Protein AF-A0A0R1VCI4-F1 (afdb_monomer_lite)

Foldseek 3Di:
DDDDPDPVVVVVVVLVVVLVVLQVLLLVLQVVVCVVVVRQGDQDVVSCVVVPSDDPVSVVSCVVSVFDDGRSHTDD

Structure (mmCIF, N/CA/C/O backbone):
data_AF-A0A0R1VCI4-F1
#
_entry.id   AF-A0A0R1VCI4-F1
#
loop_
_atom_site.group_PDB
_atom_site.id
_atom_site.type_symbol
_atom_site.label_atom_id
_atom_site.label_alt_id
_atom_site.label_comp_id
_atom_site.label_asym_id
_atom_site.label_entity_id
_atom_site.label_seq_id
_atom_site.pdbx_PDB_ins_code
_atom_site.Cartn_x
_atom_site.Cartn_y
_atom_site.Cartn_z
_atom_site.occupancy
_atom_site.B_iso_or_equiv
_atom_site.auth_seq_id
_atom_site.auth_comp_id
_atom_site.auth_asym_id
_atom_site.auth_atom_id
_atom_site.pdbx_PDB_model_num
ATOM 1 N N . MET A 1 1 ? -11.486 -3.133 43.879 1.00 46.62 1 MET A N 1
ATOM 2 C CA . MET A 1 1 ? -12.340 -3.295 42.682 1.00 46.62 1 MET A CA 1
ATOM 3 C C . MET A 1 1 ? -11.442 -3.276 41.459 1.00 46.62 1 MET A C 1
ATOM 5 O O . MET A 1 1 ? -10.705 -2.313 41.302 1.00 46.62 1 MET A O 1
ATOM 9 N N . ILE A 1 2 ? -11.449 -4.331 40.643 1.00 47.09 2 ILE A N 1
ATOM 10 C CA . ILE A 1 2 ? -10.733 -4.350 39.361 1.00 47.09 2 ILE A CA 1
ATOM 11 C C . ILE A 1 2 ? -11.735 -3.898 38.301 1.00 47.09 2 ILE A C 1
ATOM 13 O O . ILE A 1 2 ? -12.723 -4.581 38.044 1.00 47.09 2 ILE A O 1
ATOM 17 N N . ILE A 1 3 ? -11.520 -2.708 37.750 1.00 55.50 3 ILE A N 1
ATOM 18 C CA . ILE A 1 3 ? -12.325 -2.172 36.654 1.00 55.50 3 ILE A CA 1
ATOM 19 C C . ILE A 1 3 ? -11.765 -2.802 35.380 1.00 55.50 3 ILE A C 1
ATOM 21 O O . ILE A 1 3 ? -10.663 -2.462 34.961 1.00 55.50 3 ILE A O 1
ATOM 25 N N . LEU A 1 4 ? -12.496 -3.750 34.793 1.00 55.94 4 LEU A N 1
ATOM 26 C CA . LEU A 1 4 ? -12.214 -4.242 33.446 1.00 55.94 4 LEU A CA 1
ATOM 27 C C . LEU A 1 4 ? -12.485 -3.087 32.471 1.00 55.94 4 LEU A C 1
ATOM 29 O O . LEU A 1 4 ? -13.646 -2.686 32.333 1.00 55.94 4 LEU A O 1
ATOM 33 N N . PRO A 1 5 ? -11.460 -2.511 31.816 1.00 53.12 5 PRO A N 1
ATOM 34 C CA . PRO A 1 5 ? -11.708 -1.512 30.799 1.00 53.12 5 PRO A CA 1
ATOM 35 C C . PRO A 1 5 ? -12.507 -2.169 29.678 1.00 53.12 5 PRO A C 1
ATOM 37 O O . PRO A 1 5 ? -12.272 -3.313 29.292 1.00 53.12 5 PRO A O 1
ATOM 40 N N . ASN A 1 6 ? -13.486 -1.423 29.191 1.00 53.22 6 ASN A N 1
ATOM 41 C CA . ASN A 1 6 ? -14.390 -1.782 28.115 1.00 53.22 6 ASN A CA 1
ATOM 42 C C . ASN A 1 6 ? -13.650 -2.440 26.925 1.00 53.22 6 ASN A C 1
ATOM 44 O O . ASN A 1 6 ? -13.086 -1.756 26.067 1.00 53.22 6 ASN A O 1
ATOM 48 N N . LEU A 1 7 ? -13.684 -3.776 26.864 1.00 57.66 7 LEU A N 1
ATOM 49 C CA . LEU A 1 7 ? -13.053 -4.599 25.822 1.00 57.66 7 LEU A CA 1
ATOM 50 C C . LEU A 1 7 ? -13.586 -4.278 24.411 1.00 57.66 7 LEU A C 1
ATOM 52 O O . LEU A 1 7 ? -12.892 -4.503 23.417 1.00 57.66 7 LEU A O 1
ATOM 56 N N . ASN A 1 8 ? -14.785 -3.692 24.301 1.00 54.28 8 ASN A N 1
ATOM 57 C CA . ASN A 1 8 ? -15.361 -3.285 23.017 1.00 54.28 8 ASN A CA 1
ATOM 58 C C . ASN A 1 8 ? -14.696 -2.029 22.429 1.00 54.28 8 ASN A C 1
ATOM 60 O O . ASN A 1 8 ? -14.706 -1.857 21.210 1.00 54.28 8 ASN A O 1
ATOM 64 N N . GLY A 1 9 ? -14.099 -1.167 23.261 1.00 55.19 9 GLY A N 1
ATOM 65 C CA . GLY A 1 9 ? -13.380 0.027 22.802 1.00 55.19 9 GLY A CA 1
ATOM 66 C C . GLY A 1 9 ? -12.013 -0.303 22.196 1.00 55.19 9 GLY A C 1
ATOM 67 O O . GLY A 1 9 ? -11.670 0.209 21.132 1.00 55.19 9 GLY A O 1
ATOM 68 N N . GLN A 1 10 ? -11.267 -1.225 22.817 1.00 52.97 10 GLN A N 1
ATOM 69 C CA . GLN A 1 10 ? -9.956 -1.667 22.317 1.00 52.97 10 GLN A CA 1
ATOM 70 C C . GLN A 1 10 ? -10.062 -2.440 20.997 1.00 52.97 10 GLN A C 1
ATOM 72 O O . GLN A 1 10 ? -9.240 -2.235 20.105 1.00 52.97 10 GLN A O 1
ATOM 77 N N . ARG A 1 11 ? -11.109 -3.264 20.825 1.00 57.25 11 ARG A N 1
ATOM 78 C CA . ARG A 1 11 ? -11.346 -3.987 19.565 1.00 57.25 11 ARG A CA 1
ATOM 79 C C . ARG A 1 11 ? -11.527 -3.026 18.388 1.00 57.25 11 ARG A C 1
ATOM 81 O O . ARG A 1 11 ? -10.880 -3.208 17.366 1.00 57.25 11 ARG A O 1
ATOM 88 N N . LYS A 1 12 ? -12.345 -1.976 18.549 1.00 56.19 12 LYS A N 1
ATOM 89 C CA . LYS A 1 12 ? -12.572 -0.971 17.492 1.00 56.19 12 LYS A CA 1
ATOM 90 C C . LYS A 1 12 ? -11.293 -0.224 17.104 1.00 56.19 12 LYS A C 1
ATOM 92 O O . LYS A 1 12 ? -11.088 0.050 15.926 1.00 56.19 12 LYS A O 1
ATOM 97 N N . HIS A 1 13 ? -10.433 0.081 18.075 1.00 59.81 13 HIS A N 1
ATOM 98 C CA . HIS A 1 13 ? -9.176 0.778 17.814 1.00 59.81 13 HIS A CA 1
ATOM 99 C C . HIS A 1 13 ? -8.165 -0.109 17.069 1.00 59.81 13 HIS A C 1
ATOM 101 O O . HIS A 1 13 ? -7.556 0.328 16.096 1.00 59.81 13 HIS A O 1
ATOM 107 N N . ALA A 1 14 ? -8.054 -1.386 17.451 1.00 59.12 14 ALA A N 1
ATOM 108 C CA . ALA A 1 14 ? -7.210 -2.351 16.747 1.00 59.12 14 ALA A CA 1
ATOM 109 C C . ALA A 1 14 ? -7.635 -2.536 15.278 1.00 59.12 14 ALA A C 1
ATOM 111 O O . ALA A 1 14 ? -6.784 -2.588 14.390 1.00 59.12 14 ALA A O 1
ATOM 112 N N . THR A 1 15 ? -8.944 -2.564 15.002 1.00 60.75 15 THR A N 1
ATOM 113 C CA . THR A 1 15 ? -9.459 -2.671 13.628 1.00 60.75 15 THR A CA 1
ATOM 114 C C . THR A 1 15 ? -9.103 -1.446 12.779 1.00 60.75 15 THR A C 1
ATOM 116 O O . THR A 1 15 ? -8.709 -1.607 11.627 1.00 60.75 15 THR A O 1
ATOM 119 N N . SER A 1 16 ? -9.167 -0.221 13.324 1.00 66.75 16 SER A N 1
ATOM 120 C CA . SER A 1 16 ? -8.822 0.980 12.543 1.00 66.75 16 SER A CA 1
ATOM 121 C C . SER A 1 16 ? -7.320 1.108 12.276 1.00 66.75 16 SER A C 1
ATOM 123 O O . SER A 1 16 ? -6.923 1.552 11.202 1.00 66.75 16 SER A O 1
ATOM 125 N N . VAL A 1 17 ? -6.475 0.718 13.237 1.00 73.94 17 VAL A N 1
ATOM 126 C CA . VAL A 1 17 ? -5.012 0.716 13.062 1.00 73.94 17 VAL A CA 1
ATOM 127 C C . VAL A 1 17 ? -4.600 -0.305 12.001 1.00 73.94 17 VAL A C 1
ATOM 129 O O . VAL A 1 17 ? -3.808 0.022 11.120 1.00 73.94 17 VAL A O 1
ATOM 132 N N . SER A 1 18 ? -5.189 -1.504 12.031 1.00 73.94 18 SER A N 1
ATOM 133 C CA . SER A 1 18 ? -4.953 -2.536 11.017 1.00 73.94 18 SER A CA 1
ATOM 134 C C . SER A 1 18 ? -5.358 -2.073 9.613 1.00 73.94 18 SER A C 1
ATOM 136 O O . SER A 1 18 ? -4.598 -2.292 8.670 1.00 73.94 18 SER A O 1
ATOM 138 N N . ARG A 1 19 ? -6.479 -1.348 9.484 1.00 77.94 19 ARG A N 1
ATOM 139 C CA . ARG A 1 19 ? -6.922 -0.756 8.211 1.00 77.94 19 ARG A CA 1
ATOM 140 C C . ARG A 1 19 ? -5.938 0.247 7.641 1.00 77.94 19 ARG A C 1
ATOM 142 O O . ARG A 1 19 ? -5.577 0.151 6.474 1.00 77.94 19 ARG A O 1
ATOM 149 N N . ASN A 1 20 ? -5.477 1.183 8.465 1.00 80.25 20 ASN A N 1
ATOM 150 C CA . ASN A 1 20 ? -4.519 2.197 8.026 1.00 80.25 20 ASN A CA 1
ATOM 151 C C . ASN A 1 20 ? -3.164 1.581 7.655 1.00 80.25 20 ASN A C 1
ATOM 153 O O . ASN A 1 20 ? -2.548 2.000 6.679 1.00 80.25 20 ASN A O 1
ATOM 157 N N . ALA A 1 21 ? -2.710 0.569 8.399 1.00 84.19 21 ALA A N 1
ATOM 158 C CA . ALA A 1 21 ? -1.484 -0.150 8.074 1.00 84.19 21 ALA A CA 1
ATOM 159 C C . ALA A 1 21 ? -1.602 -0.890 6.734 1.00 84.19 21 ALA A C 1
ATOM 161 O O . ALA A 1 21 ? -0.712 -0.772 5.896 1.00 84.19 21 ALA A O 1
ATOM 162 N N . LEU A 1 22 ? -2.712 -1.600 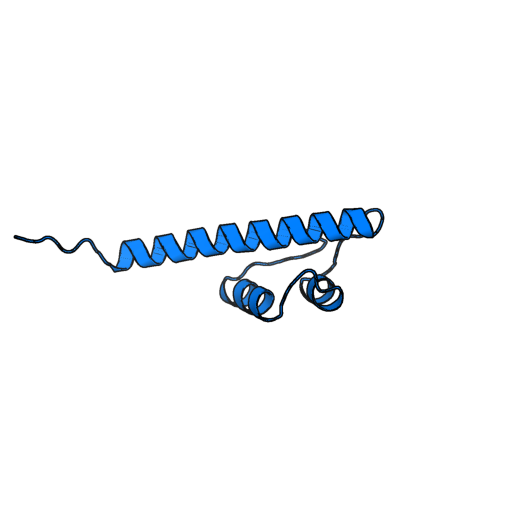6.506 1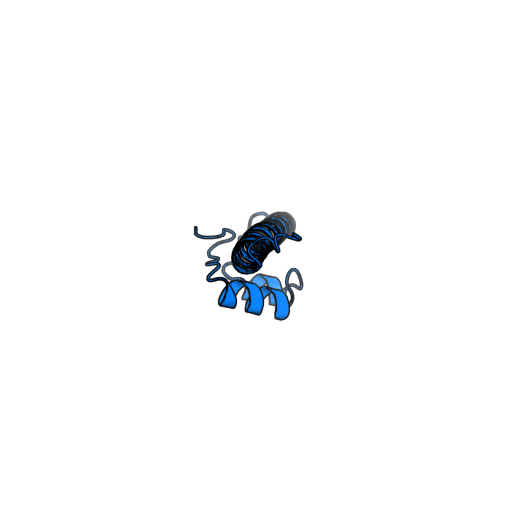.00 83.50 22 LEU A N 1
ATOM 163 C CA . LEU A 1 22 ? -2.963 -2.299 5.247 1.00 83.50 22 LEU A CA 1
ATOM 164 C C . LEU A 1 22 ? -3.048 -1.325 4.066 1.00 83.50 22 LEU A C 1
ATOM 166 O O . LEU A 1 22 ? -2.432 -1.571 3.034 1.00 83.50 22 LEU A O 1
ATOM 170 N N . ALA A 1 23 ? -3.750 -0.204 4.240 1.00 85.88 23 ALA A N 1
ATOM 171 C CA . ALA A 1 23 ? -3.828 0.851 3.238 1.00 85.88 23 ALA A CA 1
ATOM 172 C C . ALA A 1 23 ? -2.437 1.407 2.885 1.00 85.88 23 ALA A C 1
ATOM 174 O O . ALA A 1 23 ? -2.083 1.498 1.715 1.00 85.88 23 ALA A O 1
ATOM 175 N N . ASN A 1 24 ? -1.604 1.698 3.886 1.00 87.38 24 ASN A N 1
ATOM 176 C CA . ASN A 1 24 ? -0.242 2.171 3.641 1.00 87.38 24 ASN A CA 1
ATOM 177 C C . ASN A 1 24 ? 0.612 1.135 2.903 1.00 87.38 24 ASN A C 1
ATOM 179 O O . ASN A 1 24 ? 1.336 1.504 1.987 1.00 87.38 24 ASN A O 1
ATOM 183 N N . VAL A 1 25 ? 0.507 -0.151 3.256 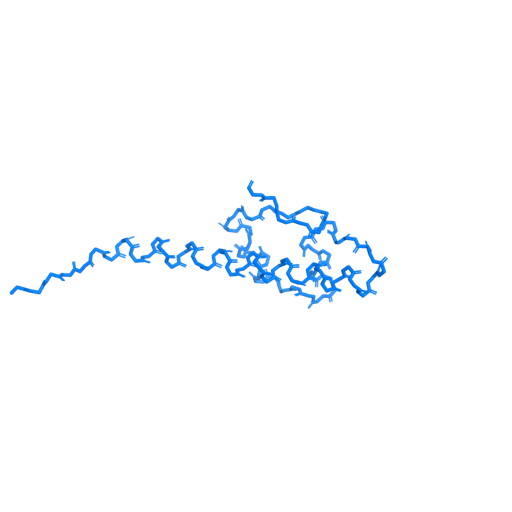1.00 88.00 25 VAL A N 1
ATOM 184 C CA . VAL A 1 25 ? 1.221 -1.220 2.541 1.00 88.00 25 VAL A CA 1
ATOM 185 C C . VAL A 1 25 ? 0.781 -1.266 1.082 1.00 88.00 25 VAL A C 1
ATOM 187 O O . VAL A 1 25 ? 1.634 -1.231 0.205 1.00 88.00 25 VAL A O 1
ATOM 190 N N . ILE A 1 26 ? -0.527 -1.286 0.811 1.00 88.00 26 ILE A N 1
ATOM 191 C CA . ILE A 1 26 ? -1.065 -1.286 -0.557 1.00 88.00 26 ILE A CA 1
ATOM 192 C C . ILE A 1 26 ? -0.569 -0.063 -1.340 1.00 88.00 26 ILE A C 1
ATOM 194 O O . ILE A 1 26 ? -0.161 -0.210 -2.489 1.00 88.00 26 ILE A O 1
ATOM 198 N N . GLN A 1 27 ? -0.542 1.122 -0.722 1.00 86.56 27 GLN A N 1
ATOM 199 C CA . GLN A 1 27 ? -0.033 2.329 -1.371 1.00 86.56 27 GLN A CA 1
ATOM 200 C C . GLN A 1 27 ? 1.462 2.222 -1.680 1.00 86.56 27 GLN A C 1
ATOM 202 O O . GLN A 1 27 ? 1.859 2.462 -2.810 1.00 86.56 27 GLN A O 1
ATOM 207 N N . THR A 1 28 ? 2.286 1.782 -0.727 1.00 89.62 28 THR A N 1
ATOM 208 C CA . THR A 1 28 ? 3.721 1.573 -0.969 1.00 89.62 28 THR A CA 1
ATOM 209 C C . THR A 1 28 ? 3.964 0.559 -2.085 1.00 89.62 28 THR A C 1
ATOM 211 O O . THR A 1 28 ? 4.833 0.770 -2.921 1.00 89.62 28 THR A O 1
ATOM 214 N N . GLN A 1 29 ? 3.188 -0.524 -2.134 1.00 85.12 29 GLN A N 1
ATOM 215 C CA . GLN A 1 29 ? 3.291 -1.517 -3.204 1.00 85.12 29 GLN A CA 1
ATOM 216 C C . GLN A 1 29 ? 2.869 -0.950 -4.567 1.00 85.12 29 GLN A C 1
ATOM 218 O O . GLN A 1 29 ? 3.510 -1.226 -5.574 1.00 85.12 29 GLN A O 1
ATOM 223 N N . SER A 1 30 ? 1.840 -0.102 -4.596 1.00 87.25 30 SER A N 1
ATOM 224 C CA . SER A 1 30 ? 1.441 0.642 -5.794 1.00 87.25 30 SER A CA 1
ATOM 225 C C . SER A 1 30 ? 2.524 1.613 -6.270 1.00 87.25 30 SER A C 1
ATOM 227 O O . SER A 1 30 ? 2.784 1.715 -7.468 1.00 87.25 30 SER A O 1
ATOM 229 N N . ASP A 1 31 ? 3.182 2.306 -5.342 1.00 86.81 31 ASP A N 1
ATOM 230 C CA . ASP A 1 31 ? 4.269 3.232 -5.657 1.00 86.81 31 ASP A CA 1
ATOM 231 C C . ASP A 1 31 ? 5.500 2.472 -6.182 1.00 86.81 31 ASP A C 1
ATOM 233 O O . ASP A 1 31 ? 6.170 2.929 -7.107 1.00 86.81 31 ASP A O 1
ATOM 237 N N . LEU A 1 32 ? 5.800 1.290 -5.630 1.00 86.69 32 LEU A N 1
ATOM 238 C CA . LEU A 1 32 ? 6.855 0.407 -6.140 1.00 86.69 32 LEU A CA 1
ATOM 239 C C . LEU A 1 32 ? 6.539 -0.080 -7.557 1.00 86.69 32 LEU A C 1
ATOM 241 O O . LEU A 1 32 ? 7.393 0.047 -8.430 1.00 86.69 32 LEU A O 1
ATOM 245 N N . TYR A 1 33 ? 5.307 -0.534 -7.803 1.00 86.44 33 TYR A N 1
ATOM 246 C CA . TYR A 1 33 ? 4.854 -0.921 -9.140 1.00 86.44 33 TYR A CA 1
ATOM 247 C C . TYR A 1 33 ? 5.050 0.214 -10.151 1.00 86.44 33 TYR A C 1
ATOM 249 O O . TYR A 1 33 ? 5.645 0.002 -11.204 1.00 86.44 33 TYR A O 1
ATOM 257 N N . GLN A 1 34 ? 4.623 1.435 -9.805 1.00 86.69 34 GLN A N 1
ATOM 258 C CA . GLN A 1 34 ? 4.792 2.617 -10.657 1.00 86.69 34 GLN A CA 1
ATOM 259 C C . GLN A 1 34 ? 6.264 2.924 -10.937 1.00 86.69 34 GLN A C 1
ATOM 261 O O . GLN A 1 34 ? 6.613 3.285 -12.058 1.00 86.69 34 GLN A O 1
ATOM 266 N N . ASN A 1 35 ? 7.140 2.769 -9.943 1.00 85.94 35 ASN A N 1
ATOM 267 C CA . ASN A 1 35 ? 8.573 2.965 -10.141 1.00 85.94 35 ASN A CA 1
ATOM 268 C C . ASN A 1 35 ? 9.179 1.910 -11.079 1.00 85.94 35 ASN A C 1
ATOM 270 O O . ASN A 1 35 ? 10.026 2.252 -11.903 1.00 85.94 35 ASN A O 1
ATOM 274 N N . GLU A 1 36 ? 8.751 0.651 -10.983 1.00 85.50 36 GLU A N 1
ATOM 275 C CA . GLU A 1 36 ? 9.275 -0.436 -11.820 1.00 85.50 36 GLU A CA 1
ATOM 276 C C . GLU A 1 36 ? 8.687 -0.426 -13.243 1.00 85.50 36 GLU A C 1
ATOM 278 O O . GLU A 1 36 ? 9.393 -0.747 -14.198 1.00 85.50 36 GLU A O 1
ATOM 283 N N . HIS A 1 37 ? 7.451 0.051 -13.415 1.00 84.69 37 HIS A N 1
ATOM 284 C CA . HIS A 1 37 ? 6.757 0.140 -14.705 1.00 84.69 37 HIS A CA 1
ATOM 285 C C . HIS A 1 37 ? 6.775 1.551 -15.322 1.00 84.69 37 HIS A C 1
ATOM 287 O O . HIS A 1 37 ? 5.868 1.939 -16.051 1.00 84.69 37 HIS A O 1
ATOM 293 N N . SER A 1 38 ? 7.816 2.351 -15.060 1.00 82.38 38 SER A N 1
ATOM 294 C CA . SER A 1 38 ? 8.012 3.673 -15.697 1.00 82.38 38 SER A CA 1
ATOM 295 C C . SER A 1 38 ? 6.823 4.647 -15.566 1.00 82.38 38 SER A C 1
ATOM 297 O O . SER A 1 38 ? 6.575 5.463 -16.454 1.00 82.38 38 SER A O 1
ATOM 299 N N . GLY A 1 39 ? 6.094 4.586 -14.452 1.00 75.25 39 GLY A N 1
ATOM 300 C CA . GLY A 1 39 ? 4.938 5.432 -14.158 1.00 75.25 39 GLY A CA 1
ATOM 301 C C . GLY A 1 39 ? 3.583 4.814 -14.509 1.00 75.25 39 GLY A C 1
ATOM 302 O O . GLY A 1 39 ? 2.567 5.495 -14.360 1.00 75.25 39 GLY A O 1
ATOM 303 N N . GLU A 1 40 ? 3.526 3.554 -14.951 1.00 80.44 40 GLU A N 1
ATOM 304 C CA . GLU A 1 40 ? 2.244 2.858 -15.095 1.00 80.44 40 GLU A CA 1
ATOM 305 C C . GLU A 1 40 ? 1.607 2.630 -13.724 1.00 80.44 40 GLU A C 1
ATOM 307 O O . GLU A 1 40 ? 2.242 2.172 -12.776 1.00 80.44 40 GLU A O 1
ATOM 312 N N . THR A 1 41 ? 0.326 2.974 -13.610 1.00 81.44 41 THR A N 1
ATOM 313 C CA . THR A 1 41 ? -0.426 2.779 -12.367 1.00 81.44 41 THR A CA 1
ATOM 314 C C . THR A 1 41 ? -1.148 1.442 -12.417 1.00 81.44 41 THR A C 1
ATOM 316 O O . THR A 1 41 ? -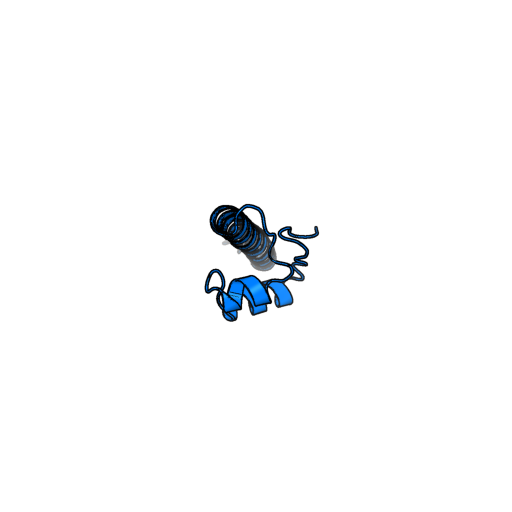1.785 1.140 -13.428 1.00 81.44 41 THR A O 1
ATOM 319 N N . PRO A 1 42 ? -1.116 0.651 -11.335 1.00 81.38 42 PRO A N 1
ATOM 320 C CA . PRO A 1 42 ? -1.903 -0.568 -11.287 1.00 81.38 42 PRO A CA 1
ATOM 321 C C . PRO A 1 42 ? -3.386 -0.175 -11.253 1.00 81.38 42 PRO A C 1
ATOM 323 O O . PRO A 1 42 ? -3.819 0.635 -10.424 1.00 81.38 42 PRO A O 1
ATOM 326 N N . HIS A 1 43 ? -4.185 -0.719 -12.168 1.00 79.94 43 HIS A N 1
ATOM 327 C CA . HIS A 1 43 ? -5.601 -0.365 -12.277 1.00 79.94 43 HIS A CA 1
ATOM 328 C C . HIS A 1 43 ? -6.420 -0.918 -11.109 1.00 79.94 43 HIS A C 1
ATOM 330 O O . HIS A 1 43 ? -7.420 -0.315 -10.708 1.00 79.94 43 HIS A O 1
ATOM 336 N N . SER A 1 44 ? -5.981 -2.042 -10.545 1.00 83.06 44 SER A N 1
ATOM 337 C CA . SER A 1 44 ? -6.683 -2.793 -9.514 1.00 83.06 44 SER A CA 1
ATOM 338 C C . SER A 1 44 ? -5.728 -3.486 -8.534 1.00 83.06 44 SER A C 1
ATOM 340 O O . SER A 1 44 ? -4.545 -3.684 -8.806 1.00 83.06 44 SER A O 1
ATOM 342 N N . LEU A 1 45 ? -6.264 -3.927 -7.388 1.00 83.06 45 LEU A N 1
ATOM 343 C CA . LEU A 1 45 ? -5.523 -4.797 -6.463 1.00 83.06 45 LEU A CA 1
ATOM 344 C C . LEU A 1 45 ? -5.167 -6.149 -7.098 1.00 83.06 45 LEU A C 1
ATOM 346 O O . LEU A 1 45 ? -4.211 -6.784 -6.665 1.00 83.06 45 LEU A O 1
ATOM 350 N N . ALA A 1 46 ? -5.922 -6.591 -8.109 1.00 82.44 46 ALA A N 1
ATOM 351 C CA . ALA A 1 46 ? -5.644 -7.831 -8.824 1.00 82.44 46 ALA A CA 1
ATOM 352 C C . ALA A 1 46 ? -4.358 -7.735 -9.657 1.00 82.44 46 ALA A C 1
ATOM 354 O O . ALA A 1 46 ? -3.611 -8.709 -9.705 1.00 82.44 46 ALA A O 1
ATOM 355 N N . ASP A 1 47 ? -4.052 -6.563 -10.220 1.00 83.25 47 ASP A N 1
ATOM 356 C CA . ASP A 1 47 ? -2.799 -6.334 -10.954 1.00 83.25 47 ASP A CA 1
ATOM 357 C C . ASP A 1 47 ? -1.598 -6.465 -10.007 1.00 83.25 47 ASP A C 1
ATOM 359 O O . ASP A 1 47 ? -0.639 -7.180 -10.291 1.00 83.25 47 ASP A O 1
ATOM 363 N N . LEU A 1 48 ? -1.720 -5.896 -8.802 1.00 83.56 48 LEU A N 1
ATOM 364 C CA . LEU A 1 48 ? -0.721 -6.036 -7.741 1.00 83.56 48 LEU A CA 1
ATOM 365 C C . LEU A 1 48 ? -0.569 -7.487 -7.245 1.00 83.56 48 LEU A C 1
ATOM 367 O O . LEU A 1 48 ? 0.520 -7.868 -6.822 1.00 83.56 48 LEU A O 1
ATOM 371 N N . VAL A 1 49 ? -1.620 -8.314 -7.292 1.00 87.12 49 VAL A N 1
ATOM 372 C CA . VAL A 1 49 ? -1.523 -9.755 -6.977 1.00 87.12 49 VAL A CA 1
ATOM 373 C C . VAL A 1 49 ? -0.855 -10.534 -8.105 1.00 87.12 49 VAL A C 1
ATOM 375 O O . VAL A 1 49 ? -0.008 -11.385 -7.835 1.00 87.12 49 VAL A O 1
ATOM 378 N N . SER A 1 50 ? -1.215 -10.243 -9.357 1.00 84.88 50 SER A N 1
ATOM 379 C CA . SER A 1 50 ? -0.642 -10.889 -10.546 1.00 84.88 50 SER A CA 1
ATOM 380 C C . SER A 1 50 ? 0.877 -10.713 -10.595 1.00 84.88 50 SER A C 1
ATOM 382 O O . SER A 1 50 ? 1.625 -11.655 -10.850 1.00 84.88 50 SER A O 1
ATOM 384 N N . GLU A 1 51 ? 1.326 -9.515 -10.243 1.00 83.50 51 GLU A N 1
ATOM 385 C CA . GLU A 1 51 ? 2.729 -9.111 -10.192 1.00 83.50 51 GLU A CA 1
ATOM 386 C C . GLU A 1 51 ? 3.415 -9.450 -8.851 1.00 83.50 51 GLU A C 1
ATOM 388 O O . GLU A 1 51 ? 4.580 -9.137 -8.629 1.00 83.50 51 GLU A O 1
ATOM 393 N N . LYS A 1 52 ? 2.710 -10.141 -7.943 1.00 85.25 52 LYS A N 1
ATOM 394 C CA . LYS A 1 52 ? 3.196 -10.593 -6.624 1.00 85.25 52 LYS A CA 1
ATOM 395 C C . LYS A 1 52 ? 3.580 -9.487 -5.630 1.00 85.25 52 LYS A C 1
ATOM 397 O O . LYS A 1 52 ? 4.210 -9.789 -4.615 1.00 85.25 52 LYS A O 1
ATOM 402 N N . TYR A 1 53 ? 3.152 -8.245 -5.843 1.00 83.94 53 TYR A N 1
ATOM 403 C CA . TYR A 1 53 ? 3.269 -7.175 -4.844 1.00 83.94 53 TYR A CA 1
ATOM 404 C C . TYR A 1 53 ? 2.269 -7.331 -3.690 1.00 83.94 53 TYR A C 1
ATOM 406 O O . TYR A 1 53 ? 2.518 -6.869 -2.575 1.00 83.94 53 TYR A O 1
ATOM 414 N N . LEU A 1 54 ? 1.135 -7.995 -3.936 1.00 85.75 54 LEU A N 1
ATOM 415 C CA . LEU A 1 54 ? 0.136 -8.327 -2.924 1.00 85.75 54 LEU A CA 1
ATOM 416 C C . LEU A 1 54 ? -0.188 -9.821 -2.910 1.00 85.75 54 LEU A C 1
ATOM 418 O O . LEU A 1 54 ? -0.107 -10.530 -3.908 1.00 85.75 54 LEU A O 1
ATOM 422 N N . THR A 1 55 ? -0.614 -10.294 -1.746 1.00 87.88 55 THR A N 1
ATOM 423 C CA . THR A 1 55 ? -1.166 -11.637 -1.559 1.00 87.88 55 THR A CA 1
ATOM 424 C C . THR A 1 55 ? -2.689 -11.609 -1.624 1.00 87.88 55 THR A C 1
ATOM 426 O O . THR A 1 55 ? -3.327 -10.623 -1.246 1.00 87.88 55 THR A O 1
ATOM 429 N N . GLU A 1 56 ? -3.305 -12.733 -1.995 1.00 86.56 56 GLU A N 1
ATOM 430 C CA . GLU A 1 56 ? -4.768 -12.879 -1.966 1.00 86.56 56 GLU A CA 1
ATOM 431 C C . GLU A 1 56 ? -5.367 -12.589 -0.581 1.00 86.56 56 GLU A C 1
ATOM 433 O O . GLU A 1 56 ? -6.484 -12.085 -0.467 1.00 86.56 56 GLU A O 1
ATOM 438 N N . GLN A 1 57 ? -4.626 -12.888 0.492 1.00 84.81 57 GLN A N 1
ATOM 439 C CA . GLN A 1 57 ? -5.059 -12.576 1.853 1.00 84.81 57 GLN A CA 1
ATOM 440 C C . GLN A 1 57 ? -5.171 -11.066 2.079 1.00 84.81 57 GLN A C 1
ATOM 442 O O . GLN A 1 57 ? -6.147 -10.621 2.678 1.00 84.81 57 GLN A O 1
ATOM 447 N N . GLN A 1 58 ? -4.217 -10.273 1.581 1.00 83.12 58 GLN A N 1
ATOM 448 C CA . GLN A 1 58 ? -4.255 -8.812 1.691 1.00 83.12 58 GLN A CA 1
ATOM 449 C C . GLN A 1 58 ? -5.409 -8.213 0.8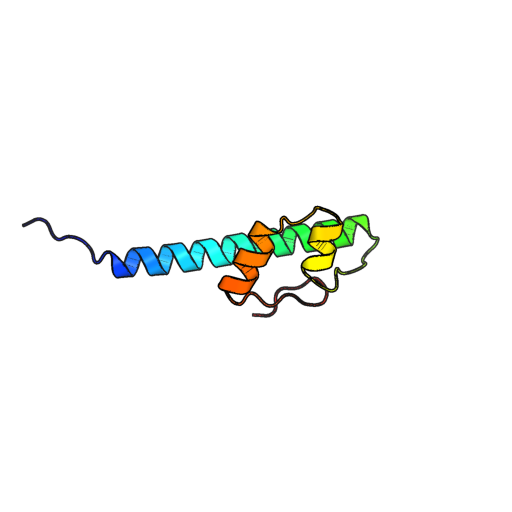84 1.00 83.12 58 GLN A C 1
ATOM 451 O O . GLN A 1 58 ? -6.068 -7.302 1.379 1.00 83.12 58 GLN A O 1
ATOM 456 N N . VAL A 1 59 ? -5.714 -8.764 -0.297 1.00 85.88 59 VAL A N 1
ATOM 457 C CA . VAL A 1 59 ? -6.883 -8.344 -1.090 1.00 85.88 59 VAL A CA 1
ATOM 458 C C . VAL A 1 59 ? -8.183 -8.654 -0.358 1.00 85.88 59 VAL A C 1
ATOM 460 O O . VAL A 1 59 ? -9.004 -7.762 -0.176 1.00 85.88 59 VAL A O 1
ATOM 463 N N . LYS A 1 60 ? -8.334 -9.867 0.187 1.00 87.50 60 LYS A N 1
ATOM 464 C CA . LYS A 1 60 ? -9.506 -10.219 1.006 1.00 87.50 60 LYS A CA 1
ATOM 465 C C . LYS A 1 60 ? -9.655 -9.314 2.228 1.00 87.50 60 LYS A C 1
ATOM 467 O O . LYS A 1 60 ? -10.769 -8.944 2.585 1.00 87.50 60 LYS A O 1
ATOM 472 N N . GLN A 1 61 ? -8.551 -8.952 2.885 1.00 84.25 61 GLN A N 1
ATOM 473 C CA . GLN A 1 61 ? -8.583 -7.999 3.997 1.00 84.25 61 GLN A CA 1
ATOM 474 C C . GLN A 1 61 ? -8.997 -6.596 3.533 1.00 84.25 61 GLN A C 1
ATOM 476 O O . GLN A 1 61 ? -9.784 -5.945 4.215 1.00 84.25 61 GLN A O 1
ATOM 481 N N . ALA A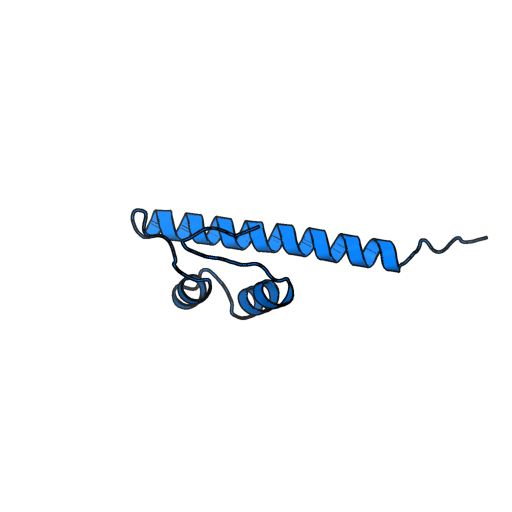 1 62 ? -8.521 -6.143 2.372 1.00 84.31 62 ALA A N 1
ATOM 482 C CA . ALA A 1 62 ? -8.910 -4.863 1.790 1.00 84.31 62 ALA A CA 1
ATOM 483 C C . ALA A 1 62 ? -10.412 -4.830 1.456 1.00 84.31 62 ALA A C 1
ATOM 485 O O . ALA A 1 62 ? -11.103 -3.888 1.841 1.00 84.31 62 ALA A O 1
ATOM 486 N N . GLU A 1 63 ? -10.939 -5.896 0.853 1.00 84.31 63 GLU A N 1
ATOM 487 C CA . GLU A 1 63 ? -12.368 -6.068 0.564 1.00 84.31 63 GLU A CA 1
ATOM 488 C C . GLU A 1 63 ? -13.219 -6.073 1.843 1.00 84.31 63 GLU A C 1
ATOM 490 O O . GLU A 1 63 ? -14.200 -5.336 1.946 1.00 84.31 63 GLU A O 1
ATOM 495 N N . GLN A 1 64 ? -12.816 -6.847 2.859 1.00 84.38 64 GLN A N 1
ATOM 496 C CA . GLN A 1 64 ? -13.501 -6.910 4.159 1.00 84.38 64 GLN A CA 1
ATOM 497 C C . GLN A 1 64 ? -13.553 -5.556 4.869 1.00 84.38 64 GLN A C 1
ATOM 499 O O . GLN A 1 64 ? -14.490 -5.276 5.617 1.00 84.38 64 GLN A O 1
ATOM 504 N N . GLN A 1 65 ? -12.538 -4.723 4.652 1.00 80.00 65 GLN A N 1
ATOM 505 C CA . GLN A 1 65 ? -12.402 -3.410 5.272 1.00 80.00 65 GLN A CA 1
ATOM 506 C C . GLN A 1 65 ? -12.879 -2.270 4.361 1.00 80.00 65 GLN A C 1
ATOM 508 O O . GLN A 1 65 ? -12.652 -1.099 4.688 1.00 80.00 65 GLN A O 1
ATOM 513 N N . GLN A 1 66 ? -13.536 -2.607 3.242 1.00 81.50 66 GLN A N 1
ATOM 514 C CA . GLN A 1 66 ? -14.055 -1.664 2.250 1.00 81.50 66 GLN A CA 1
ATOM 515 C C . GLN A 1 66 ? -12.987 -0.638 1.838 1.00 81.50 66 GLN A C 1
ATOM 517 O O . GLN A 1 66 ? -13.206 0.572 1.884 1.00 81.50 66 GLN A O 1
ATOM 522 N N . ILE A 1 67 ? -11.779 -1.123 1.549 1.00 79.50 67 ILE A N 1
ATOM 523 C CA . ILE A 1 67 ? -10.692 -0.321 0.994 1.00 79.50 67 ILE A CA 1
ATOM 524 C C . ILE A 1 67 ? -10.872 -0.341 -0.522 1.00 79.50 67 ILE A C 1
ATOM 526 O O . ILE A 1 67 ? -10.611 -1.351 -1.172 1.00 79.50 67 ILE A O 1
ATOM 530 N N . SER A 1 68 ? -11.348 0.770 -1.075 1.00 79.38 68 SER A N 1
ATOM 531 C CA . SER A 1 68 ? -11.449 0.959 -2.519 1.00 79.38 68 SER A CA 1
ATOM 532 C C . SER A 1 68 ? -10.076 1.336 -3.070 1.00 79.38 68 SER A C 1
ATOM 534 O O . SER A 1 68 ? -9.425 2.235 -2.546 1.00 79.38 68 SER A O 1
ATOM 536 N N . PHE A 1 69 ? -9.621 0.653 -4.117 1.00 79.94 69 PHE A N 1
ATOM 537 C CA . PHE A 1 69 ? -8.358 0.945 -4.793 1.00 79.94 69 PHE A CA 1
ATOM 538 C C . PHE A 1 69 ? -8.609 1.082 -6.290 1.00 79.94 69 PHE A C 1
ATOM 540 O O . PHE A 1 69 ? -9.197 0.185 -6.899 1.00 79.94 69 PHE A O 1
ATOM 547 N N . ARG A 1 70 ? -8.176 2.198 -6.873 1.00 78.38 70 ARG A N 1
ATOM 548 C CA . ARG A 1 70 ? -8.358 2.497 -8.293 1.00 78.38 70 ARG A CA 1
ATOM 549 C C . ARG A 1 70 ? -7.181 3.327 -8.798 1.00 78.38 70 ARG A C 1
ATOM 551 O O . ARG A 1 70 ? -6.809 4.310 -8.163 1.00 78.38 70 ARG A O 1
ATOM 558 N N . ASN A 1 71 ? -6.635 2.958 -9.958 1.00 75.81 71 ASN A N 1
ATOM 559 C CA . ASN A 1 71 ? -5.576 3.710 -10.654 1.00 75.81 71 ASN A CA 1
ATOM 560 C C . ASN A 1 71 ? -4.386 4.069 -9.744 1.00 75.81 71 ASN A C 1
ATOM 562 O O . ASN A 1 71 ? -3.958 5.219 -9.673 1.00 75.81 71 ASN A O 1
ATOM 566 N N . GLY A 1 72 ? -3.886 3.088 -8.997 1.00 75.19 72 GLY A N 1
ATOM 567 C CA . GLY A 1 72 ? -2.718 3.260 -8.144 1.00 75.19 72 GLY A CA 1
ATOM 568 C C . GLY A 1 72 ? -2.954 3.970 -6.808 1.00 75.19 72 GLY A C 1
ATOM 569 O O . GLY A 1 72 ? -1.986 4.176 -6.069 1.00 75.19 72 GLY A O 1
ATOM 570 N N . GLN A 1 73 ? -4.196 4.334 -6.473 1.00 77.56 73 GLN A N 1
ATOM 571 C CA . GLN A 1 73 ? -4.522 5.047 -5.237 1.00 77.56 73 GLN A CA 1
ATOM 572 C C . GLN A 1 73 ? -5.683 4.418 -4.469 1.00 77.56 73 GLN A C 1
ATOM 574 O O . GLN A 1 73 ? -6.606 3.833 -5.038 1.00 77.56 73 GLN A O 1
ATOM 579 N N . ILE A 1 74 ? -5.637 4.574 -3.146 1.00 80.38 74 ILE A N 1
ATOM 580 C CA . ILE A 1 74 ? -6.736 4.205 -2.255 1.00 80.38 74 ILE A CA 1
ATOM 581 C C . ILE A 1 74 ? -7.769 5.332 -2.235 1.00 80.38 74 ILE A C 1
ATOM 583 O O . ILE A 1 74 ? -7.479 6.446 -1.796 1.00 80.38 74 ILE A O 1
ATOM 587 N N . GLU A 1 75 ? -8.988 5.029 -2.672 1.00 73.81 75 GLU A N 1
ATOM 588 C CA . GLU A 1 75 ? -10.135 5.922 -2.536 1.00 73.81 75 GLU A CA 1
ATOM 589 C C . GLU A 1 75 ? -10.619 5.886 -1.073 1.00 73.81 75 GLU A C 1
ATOM 591 O O . GLU A 1 75 ? -10.875 4.815 -0.511 1.00 73.81 75 GLU A O 1
ATOM 596 N N . LYS A 1 76 ? -10.671 7.063 -0.436 1.00 59.19 76 LYS A N 1
ATOM 597 C CA . LYS A 1 76 ? -11.082 7.249 0.966 1.00 59.19 76 LYS A CA 1
ATOM 598 C C . LYS A 1 76 ? -12.593 7.238 1.153 1.00 59.19 76 LYS A C 1
ATOM 600 O O . LYS A 1 76 ? -13.287 7.863 0.324 1.00 59.19 76 LYS A O 1
#

Sequence (76 aa):
MIILPNLNGQRKHATSVSRNALANVIQTQSDLYQNEHSGETPHSLADLVSEKYLTEQQVKQAEQQQISFRNGQIEK

InterPro domains:
  IPR060070 Competence protein ComGC, C-terminal domain [PF26697] (5-73)

pLDDT: mean 76.92, std 12.0, range [46.62, 89.62]

Secondary structure (DSSP, 8-state):
------HHHHHHHHHHHHHHHHHHHHHHHHHHHHHHTTTPPPSSHHHHHHTTSS-HHHHHHHHHTT-EEETTEEE-

Radius of gyration: 15.92 Å; chains: 1; bounding box: 25×20×58 Å

Organism: NCBI:txid1423749